Protein AF-A0A4Q3FVB4-F1 (afdb_monomer_lite)

Secondary structure (DSSP, 8-state):
-----GGGSS-----B-----TTHHHHHHHHHHHTT--S-B---SS-GGG-HHHHHTT--SSS--EEE-TTS-EEEEGGGGT--SHHHHHHHHHHH-

Foldseek 3Di:
DDPDPPVPAQWDFDEDEDADAPVVVVVVVVVCVVVVPPTDYDYPNDGLVPDPVCVVVVPPDPDWDWTAGPVRDTPDTCVVVVNPDCVVVVVVRVVRD

Sequence (97 aa):
MSNINIADTNILHCILIQKTNADDVAKWKKHIAEYKLNWINVSERLKFDRSRIAKQFDVSSIPLYMVVDKKGMITYNADEANDHDYVQLEAFIKKVL

Structure (mmCIF, N/CA/C/O backbone):
data_AF-A0A4Q3FVB4-F1
#
_entry.id   AF-A0A4Q3FVB4-F1
#
loop_
_atom_site.group_PDB
_atom_site.id
_atom_site.type_symbol
_atom_site.label_atom_id
_atom_site.label_alt_id
_atom_site.label_comp_id
_atom_site.label_asym_id
_atom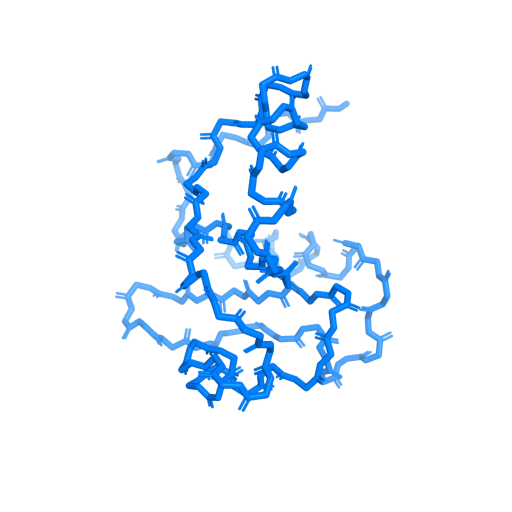_site.label_entity_id
_atom_site.label_seq_id
_atom_site.pdbx_PDB_ins_code
_atom_site.Cartn_x
_atom_site.Cartn_y
_atom_site.Cartn_z
_atom_site.occupancy
_atom_site.B_iso_or_equiv
_atom_site.auth_seq_id
_atom_site.auth_comp_id
_atom_site.auth_asym_id
_atom_site.auth_atom_id
_atom_site.pdbx_PDB_model_num
ATOM 1 N N . MET A 1 1 ? 1.721 16.062 15.385 1.00 32.62 1 MET A N 1
ATOM 2 C CA . MET A 1 1 ? 2.094 14.946 14.493 1.00 32.62 1 MET A CA 1
ATOM 3 C C . MET A 1 1 ? 2.360 13.742 15.377 1.00 32.62 1 MET A C 1
ATOM 5 O O . MET A 1 1 ? 3.405 13.677 16.010 1.00 32.62 1 MET A O 1
ATOM 9 N N . SER A 1 2 ? 1.360 12.889 15.563 1.00 32.22 2 SER A N 1
ATOM 10 C CA . SER A 1 2 ? 1.448 11.695 16.407 1.00 32.22 2 SER A CA 1
ATOM 11 C C . SER A 1 2 ? 2.173 10.595 15.634 1.00 32.22 2 SER A C 1
ATOM 13 O O . SER A 1 2 ? 1.689 10.142 14.602 1.00 32.22 2 SER A O 1
ATOM 15 N N . ASN A 1 3 ? 3.340 10.180 16.128 1.00 31.53 3 ASN A N 1
ATOM 16 C CA . ASN A 1 3 ? 4.062 9.017 15.621 1.00 31.53 3 ASN A CA 1
ATOM 17 C C . ASN A 1 3 ? 3.286 7.756 16.013 1.00 31.53 3 ASN A C 1
ATOM 19 O O . ASN A 1 3 ? 3.366 7.311 17.157 1.00 31.53 3 ASN A O 1
ATOM 23 N N . ILE A 1 4 ? 2.514 7.196 15.083 1.00 37.38 4 ILE A N 1
ATOM 24 C CA . ILE A 1 4 ? 1.916 5.872 15.261 1.00 37.38 4 ILE A CA 1
ATOM 25 C C . ILE A 1 4 ? 3.054 4.851 15.156 1.00 37.38 4 ILE A C 1
ATOM 27 O O . ILE A 1 4 ? 3.651 4.678 14.093 1.00 37.38 4 ILE A O 1
ATOM 31 N N . ASN A 1 5 ? 3.386 4.207 16.276 1.00 38.34 5 ASN A N 1
ATOM 32 C CA . ASN A 1 5 ? 4.329 3.097 16.307 1.00 38.34 5 ASN A CA 1
ATOM 33 C C . ASN A 1 5 ? 3.641 1.840 15.753 1.00 38.34 5 ASN A C 1
ATOM 35 O O . ASN A 1 5 ? 2.884 1.165 16.447 1.00 38.34 5 ASN A O 1
ATOM 39 N N . ILE A 1 6 ? 3.891 1.543 14.478 1.00 44.09 6 ILE A N 1
ATOM 40 C CA . ILE A 1 6 ? 3.282 0.418 13.746 1.00 44.09 6 ILE A CA 1
ATOM 41 C C . ILE A 1 6 ? 3.697 -0.942 14.349 1.00 44.09 6 ILE A C 1
ATOM 43 O O . ILE A 1 6 ? 3.007 -1.937 14.155 1.00 44.09 6 ILE A O 1
ATOM 47 N N . ALA A 1 7 ? 4.777 -0.996 15.140 1.00 40.72 7 ALA A N 1
ATOM 48 C CA . ALA A 1 7 ? 5.236 -2.226 15.789 1.00 40.72 7 ALA A CA 1
ATOM 49 C C . ALA A 1 7 ? 4.290 -2.751 16.892 1.00 40.72 7 ALA A C 1
ATOM 51 O O . ALA A 1 7 ? 4.329 -3.942 17.191 1.00 40.72 7 ALA A O 1
ATOM 52 N N . ASP A 1 8 ? 3.424 -1.899 17.455 1.00 40.28 8 ASP A N 1
ATOM 53 C CA . ASP A 1 8 ? 2.550 -2.247 18.588 1.00 40.28 8 ASP A CA 1
ATOM 54 C C . ASP A 1 8 ? 1.082 -2.486 18.188 1.00 40.28 8 ASP A C 1
ATOM 56 O O . ASP A 1 8 ? 0.225 -2.716 19.041 1.00 40.28 8 ASP A O 1
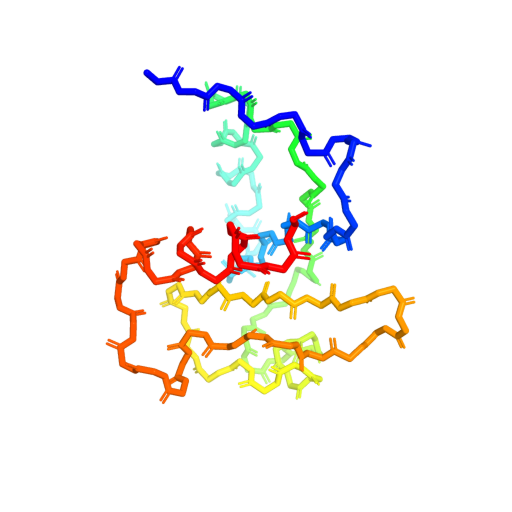ATOM 60 N N . THR A 1 9 ? 0.753 -2.432 16.894 1.00 42.03 9 THR A N 1
ATOM 61 C CA . THR A 1 9 ? -0.640 -2.452 16.425 1.00 42.03 9 THR A CA 1
ATOM 62 C C . THR A 1 9 ? -0.974 -3.728 15.657 1.00 42.03 9 THR A C 1
ATOM 64 O O . THR A 1 9 ? -0.166 -4.285 14.921 1.00 42.03 9 THR A O 1
ATOM 67 N N . ASN A 1 10 ? -2.200 -4.225 15.847 1.00 49.16 10 ASN A N 1
ATOM 68 C CA . ASN A 1 10 ? -2.737 -5.465 15.269 1.00 49.16 10 ASN A CA 1
ATOM 69 C C . ASN A 1 10 ? -2.913 -5.428 13.730 1.00 49.16 10 ASN A C 1
ATOM 71 O O . ASN A 1 10 ? -3.671 -6.231 13.189 1.00 49.16 10 ASN A O 1
ATOM 75 N N . ILE A 1 11 ? -2.238 -4.512 13.033 1.00 45.47 11 ILE A N 1
ATOM 76 C CA . ILE A 1 11 ? -2.423 -4.200 11.618 1.00 45.47 11 ILE A CA 1
ATOM 77 C C . ILE A 1 11 ? -1.146 -4.565 10.867 1.00 45.47 11 ILE A C 1
ATOM 79 O O . ILE A 1 11 ? -0.064 -4.040 11.125 1.00 45.47 11 ILE A O 1
ATOM 83 N N . LEU A 1 12 ? -1.279 -5.519 9.951 1.00 45.34 12 LEU A N 1
ATOM 84 C CA . LEU A 1 12 ? -0.166 -6.099 9.221 1.00 45.34 12 LEU A CA 1
ATOM 85 C C . LEU A 1 12 ? 0.222 -5.191 8.038 1.00 45.34 12 LEU A C 1
ATOM 87 O O . LEU A 1 12 ? -0.574 -4.981 7.134 1.00 45.34 12 LEU A O 1
ATOM 91 N N . HIS A 1 13 ? 1.462 -4.696 8.072 1.00 49.00 13 HIS A N 1
ATOM 92 C CA . HIS A 1 13 ? 2.302 -4.208 6.967 1.00 49.00 13 HIS A CA 1
ATOM 93 C C . HIS A 1 13 ? 1.634 -3.383 5.844 1.00 49.00 13 HIS A C 1
ATOM 95 O O . HIS A 1 13 ? 1.045 -3.927 4.914 1.00 49.00 13 HIS A O 1
ATOM 101 N N . CYS A 1 14 ? 1.886 -2.068 5.825 1.00 47.84 14 CYS A N 1
ATOM 102 C CA . CYS A 1 14 ? 1.699 -1.248 4.624 1.00 47.84 14 CYS A CA 1
ATOM 103 C C . CYS A 1 14 ? 2.668 -1.710 3.526 1.00 47.84 14 CYS A C 1
ATOM 105 O O . CYS A 1 14 ? 3.873 -1.467 3.613 1.00 47.84 14 CYS A O 1
ATOM 107 N N . ILE A 1 15 ? 2.144 -2.373 2.497 1.00 54.84 15 ILE A N 1
ATOM 108 C CA . ILE A 1 15 ? 2.912 -2.808 1.332 1.00 54.84 15 ILE A CA 1
ATOM 109 C C . ILE A 1 15 ? 2.697 -1.797 0.204 1.00 54.84 15 ILE A C 1
ATOM 111 O O . ILE A 1 15 ? 1.607 -1.690 -0.349 1.00 54.84 15 ILE A O 1
ATOM 115 N N . LEU A 1 16 ? 3.753 -1.076 -0.176 1.00 54.34 16 LEU A N 1
ATOM 116 C CA . LEU A 1 16 ? 3.741 -0.254 -1.387 1.00 54.34 16 LEU A CA 1
ATOM 117 C C . LEU A 1 16 ? 3.994 -1.145 -2.605 1.00 54.34 16 LEU A C 1
ATOM 119 O O . LEU A 1 16 ? 5.113 -1.611 -2.814 1.00 54.34 16 LEU A O 1
ATOM 123 N N . ILE A 1 17 ? 2.959 -1.366 -3.415 1.00 57.34 17 ILE A N 1
ATOM 124 C CA . ILE A 1 17 ? 3.057 -2.090 -4.687 1.00 57.34 17 ILE A CA 1
ATOM 125 C C . ILE A 1 17 ? 3.118 -1.050 -5.803 1.00 57.34 17 ILE A C 1
ATOM 127 O O . ILE A 1 17 ? 2.109 -0.437 -6.147 1.00 57.34 17 ILE A O 1
ATOM 131 N N . GLN A 1 18 ? 4.301 -0.830 -6.379 1.00 57.44 18 GLN A N 1
ATOM 132 C CA . GLN A 1 18 ? 4.434 0.083 -7.513 1.00 57.44 18 GLN A CA 1
ATOM 133 C C . GLN A 1 18 ? 4.481 -0.663 -8.850 1.00 57.44 18 GLN A C 1
ATOM 135 O O . GLN A 1 18 ? 5.180 -1.668 -9.009 1.00 57.44 18 GLN A O 1
ATOM 140 N N . LYS A 1 19 ? 3.794 -0.078 -9.837 1.00 56.75 19 LYS A N 1
ATOM 141 C CA . LYS A 1 19 ? 4.013 -0.273 -11.273 1.00 56.75 19 LYS A CA 1
ATOM 142 C C . LYS A 1 19 ? 5.491 -0.043 -11.590 1.00 56.75 19 LYS A C 1
ATOM 144 O O . LYS A 1 19 ? 5.951 1.092 -11.523 1.00 56.75 19 LYS A O 1
ATOM 149 N N . THR A 1 20 ? 6.226 -1.091 -11.949 1.00 53.19 20 THR A N 1
ATOM 150 C CA . THR A 1 20 ? 7.615 -0.935 -12.392 1.00 53.19 20 THR A CA 1
ATOM 151 C C . THR A 1 20 ? 7.848 -1.628 -13.728 1.00 53.19 20 THR A C 1
ATOM 153 O O . THR A 1 20 ? 7.642 -2.832 -13.883 1.00 53.19 20 THR A O 1
ATOM 156 N N . ASN A 1 21 ? 8.320 -0.859 -14.709 1.00 55.38 21 ASN A N 1
ATOM 157 C CA . ASN A 1 21 ? 9.221 -1.406 -15.717 1.00 55.38 21 ASN A CA 1
ATOM 158 C C . ASN A 1 21 ? 10.642 -1.439 -15.108 1.00 55.38 21 ASN A C 1
ATOM 160 O O . ASN A 1 21 ? 10.878 -0.848 -14.054 1.00 55.38 21 ASN A O 1
ATOM 164 N N . ALA A 1 22 ? 11.602 -2.130 -15.729 1.00 55.38 22 ALA A N 1
ATOM 165 C CA . ALA A 1 22 ? 12.943 -2.318 -15.151 1.00 55.38 22 ALA A CA 1
ATOM 166 C C . ALA A 1 22 ? 13.639 -0.998 -14.730 1.00 55.38 22 ALA A C 1
ATOM 168 O O . ALA A 1 22 ? 14.293 -0.963 -13.687 1.00 55.38 22 ALA A O 1
ATOM 169 N N . ASP A 1 23 ? 13.416 0.093 -15.471 1.00 57.31 23 ASP A N 1
ATOM 170 C CA . ASP A 1 23 ? 13.976 1.426 -15.193 1.00 57.31 23 ASP A CA 1
ATOM 171 C C . ASP A 1 23 ? 13.362 2.127 -13.965 1.00 57.31 23 ASP A C 1
ATOM 173 O O . ASP A 1 23 ? 13.962 3.040 -13.390 1.00 57.31 23 ASP A O 1
ATOM 177 N N . ASP A 1 24 ? 12.184 1.694 -13.515 1.00 73.06 24 ASP A N 1
ATOM 178 C CA . ASP A 1 24 ? 11.461 2.329 -12.410 1.00 73.06 24 ASP A CA 1
ATOM 179 C C . ASP A 1 24 ? 11.928 1.818 -11.040 1.00 73.06 24 ASP A C 1
ATOM 181 O O . ASP A 1 24 ? 11.822 2.524 -10.037 1.00 73.06 24 ASP A O 1
ATOM 185 N N . VAL A 1 25 ? 12.543 0.629 -10.985 1.00 75.56 25 VAL A N 1
ATOM 186 C CA . VAL A 1 25 ? 13.020 0.027 -9.727 1.00 75.56 25 VAL A CA 1
ATOM 187 C C . VAL A 1 25 ? 14.120 0.871 -9.077 1.00 75.56 25 VAL A C 1
ATOM 189 O O . VAL A 1 25 ? 14.133 1.034 -7.857 1.00 75.56 25 VAL A O 1
ATOM 192 N N . ALA A 1 26 ? 15.048 1.423 -9.865 1.00 81.75 26 ALA A N 1
ATOM 193 C CA . ALA A 1 26 ? 16.127 2.262 -9.340 1.00 81.75 26 ALA A CA 1
ATOM 194 C C . ALA A 1 26 ? 15.595 3.592 -8.779 1.00 81.75 26 ALA A C 1
ATOM 196 O O . ALA A 1 26 ? 16.006 4.014 -7.696 1.00 81.75 26 ALA A O 1
ATOM 197 N N . LYS A 1 27 ? 14.638 4.217 -9.478 1.00 82.00 27 LYS A N 1
ATOM 198 C CA . LYS A 1 27 ? 13.967 5.446 -9.025 1.00 82.00 27 LYS A CA 1
ATOM 199 C C . LYS A 1 27 ? 13.187 5.208 -7.735 1.00 82.00 27 LYS A C 1
ATOM 201 O O . LYS A 1 27 ? 13.301 5.997 -6.804 1.00 82.00 27 LYS A O 1
ATOM 206 N N . TRP A 1 28 ? 12.465 4.094 -7.654 1.00 79.06 28 TRP A N 1
ATOM 207 C CA . TRP A 1 28 ? 11.714 3.714 -6.462 1.00 79.06 28 TRP A CA 1
ATOM 208 C C . TRP A 1 28 ? 12.620 3.464 -5.255 1.00 79.06 28 TRP A C 1
ATOM 210 O O . TRP A 1 28 ? 12.384 4.011 -4.182 1.00 79.06 28 TRP A O 1
ATOM 220 N N . LYS A 1 29 ? 13.725 2.727 -5.437 1.00 83.62 29 LYS A N 1
ATOM 221 C CA . LYS A 1 29 ? 14.730 2.539 -4.377 1.00 83.62 29 LYS A CA 1
ATOM 222 C C . LYS A 1 29 ? 15.329 3.861 -3.906 1.00 83.62 29 LYS A C 1
ATOM 224 O O . LYS A 1 29 ? 15.494 4.053 -2.704 1.00 83.62 29 LYS A O 1
ATOM 229 N N . L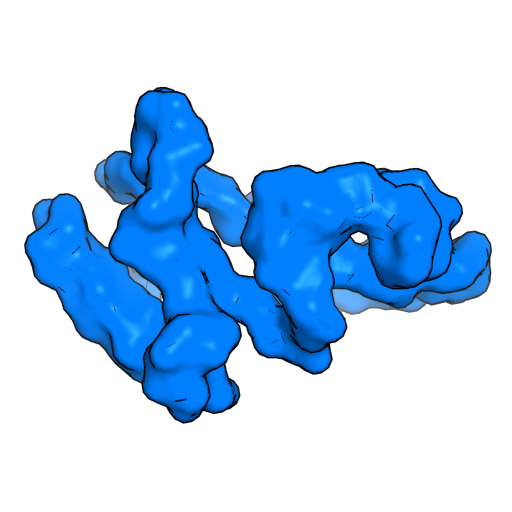YS A 1 30 ? 15.636 4.772 -4.837 1.00 88.12 30 LYS A N 1
ATOM 230 C CA . LYS A 1 30 ? 16.106 6.120 -4.498 1.00 88.12 30 LYS A CA 1
ATOM 231 C C . LYS A 1 30 ? 15.061 6.865 -3.664 1.00 88.12 30 LYS A C 1
ATOM 233 O O . LYS A 1 30 ? 15.422 7.428 -2.641 1.00 88.12 30 LYS A O 1
ATOM 238 N N . HIS A 1 31 ? 13.789 6.804 -4.053 1.00 84.38 31 HIS A N 1
ATOM 239 C CA . HIS A 1 31 ? 12.689 7.438 -3.329 1.00 84.38 31 HIS A CA 1
ATOM 240 C C . HIS A 1 31 ? 12.529 6.871 -1.907 1.00 84.38 31 HIS A C 1
ATOM 242 O O . HIS A 1 31 ? 12.471 7.628 -0.946 1.00 84.38 31 HIS A O 1
ATOM 248 N N . ILE A 1 32 ? 12.560 5.545 -1.741 1.00 84.06 32 ILE A N 1
ATOM 249 C CA . ILE A 1 32 ? 12.535 4.903 -0.414 1.00 84.06 32 ILE A CA 1
ATOM 250 C C . ILE A 1 32 ? 13.673 5.427 0.473 1.00 84.06 32 ILE A C 1
ATOM 252 O O . ILE A 1 32 ? 13.442 5.760 1.635 1.00 84.06 32 ILE A O 1
ATOM 256 N 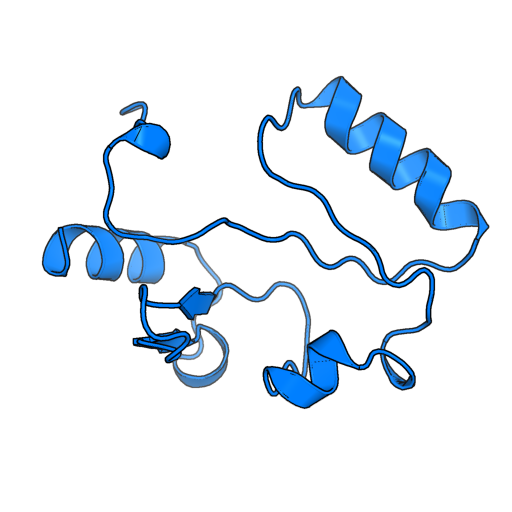N . ALA A 1 33 ? 14.889 5.513 -0.074 1.00 87.38 33 ALA A N 1
ATOM 257 C CA . ALA A 1 33 ? 16.060 5.984 0.660 1.00 87.38 33 ALA A CA 1
ATOM 258 C C . ALA A 1 33 ? 15.975 7.480 1.008 1.00 87.38 33 ALA A C 1
ATOM 260 O O . ALA A 1 33 ? 16.284 7.865 2.134 1.00 87.38 33 ALA A O 1
ATOM 261 N N . GLU A 1 34 ? 15.533 8.310 0.061 1.00 91.69 34 GLU A N 1
ATOM 262 C CA . GLU A 1 34 ? 15.387 9.761 0.213 1.00 91.69 34 GLU A CA 1
ATOM 263 C C . GLU A 1 34 ? 14.389 10.120 1.319 1.00 91.69 34 GLU A C 1
ATOM 265 O O . GLU A 1 34 ? 14.692 10.939 2.186 1.00 91.69 34 GLU A O 1
ATOM 270 N N . TYR A 1 35 ? 13.243 9.438 1.346 1.00 85.75 35 TYR A N 1
ATOM 271 C CA . TYR A 1 35 ? 12.183 9.677 2.328 1.00 85.75 35 TYR A CA 1
ATOM 272 C C . TYR A 1 35 ? 12.296 8.804 3.585 1.00 85.75 35 TYR A C 1
ATOM 274 O O . TYR A 1 35 ? 11.440 8.883 4.463 1.00 85.75 35 TYR A O 1
ATOM 282 N N . LYS A 1 36 ? 13.356 7.989 3.697 1.00 84.44 36 LYS A N 1
ATOM 283 C CA . LYS A 1 36 ? 13.608 7.079 4.829 1.00 84.44 36 LYS A CA 1
ATOM 284 C C . LYS A 1 36 ? 12.390 6.213 5.175 1.00 84.44 36 LYS A C 1
ATOM 286 O O . LYS A 1 36 ? 12.076 6.010 6.348 1.00 84.44 36 LYS A O 1
ATOM 291 N N . LEU A 1 37 ? 11.703 5.705 4.151 1.00 80.00 37 LEU A N 1
ATOM 292 C CA . LEU A 1 37 ? 10.525 4.862 4.340 1.00 80.00 37 LEU A CA 1
ATOM 293 C C . LEU A 1 37 ? 10.965 3.539 4.976 1.00 80.00 37 LEU A C 1
ATOM 295 O O . LEU A 1 37 ? 11.633 2.725 4.342 1.00 80.00 37 LEU A O 1
ATOM 299 N N . ASN A 1 38 ? 10.602 3.332 6.239 1.00 77.06 38 ASN A N 1
ATOM 300 C CA . ASN A 1 38 ? 11.001 2.173 7.044 1.00 77.06 38 ASN A CA 1
ATOM 301 C C . ASN A 1 38 ? 10.033 0.982 6.925 1.00 77.06 38 ASN A C 1
ATOM 303 O O . ASN A 1 38 ? 10.147 0.010 7.670 1.00 77.06 38 ASN A O 1
ATOM 307 N N . TRP A 1 39 ? 9.075 1.056 6.003 1.00 79.38 39 TRP A N 1
ATOM 308 C CA . TRP A 1 39 ? 8.110 -0.006 5.743 1.00 79.38 39 TRP A CA 1
ATOM 309 C C . TRP A 1 39 ? 8.712 -1.129 4.896 1.00 79.38 39 TRP A C 1
ATOM 311 O O . TRP A 1 39 ? 9.726 -0.961 4.209 1.00 79.38 39 TRP A O 1
ATOM 321 N N . ILE A 1 40 ? 8.048 -2.285 4.904 1.00 78.94 40 ILE A N 1
ATOM 322 C CA . ILE A 1 40 ? 8.399 -3.38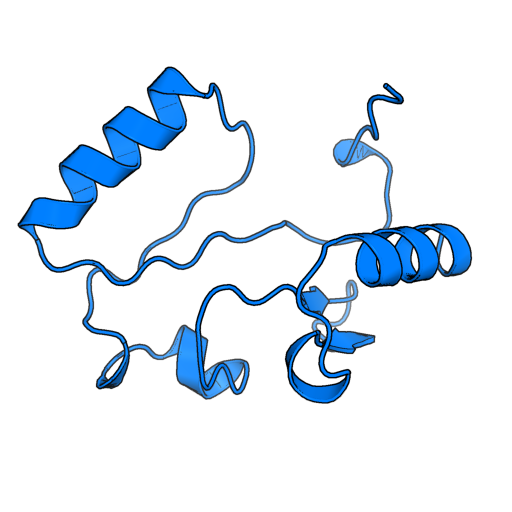7 4.010 1.00 78.94 40 ILE A CA 1
ATOM 323 C C . ILE A 1 40 ? 7.971 -3.010 2.590 1.00 78.94 40 ILE A C 1
ATOM 325 O O . ILE A 1 40 ? 6.789 -2.892 2.279 1.00 78.94 40 ILE A O 1
ATOM 329 N N . ASN A 1 41 ? 8.957 -2.836 1.717 1.00 76.50 41 ASN A N 1
ATOM 330 C CA . ASN A 1 41 ? 8.761 -2.469 0.322 1.00 76.50 41 ASN A CA 1
ATOM 331 C C . ASN A 1 41 ? 8.967 -3.703 -0.566 1.00 76.50 41 ASN A C 1
ATOM 333 O O . ASN A 1 41 ? 10.061 -4.271 -0.590 1.00 76.50 41 ASN A O 1
ATOM 337 N N . VAL A 1 42 ? 7.940 -4.112 -1.320 1.00 77.19 42 VAL A N 1
ATOM 338 C CA . VAL A 1 42 ? 8.002 -5.287 -2.212 1.00 77.19 42 VAL A CA 1
ATOM 339 C C . VAL A 1 42 ? 7.638 -4.914 -3.647 1.00 77.19 42 VAL A C 1
ATOM 341 O O . VAL A 1 42 ? 6.881 -3.983 -3.894 1.00 77.19 42 VAL A O 1
ATOM 344 N N . SER A 1 43 ? 8.178 -5.644 -4.621 1.00 76.75 43 SER A N 1
ATOM 345 C CA . SER A 1 43 ? 7.826 -5.457 -6.029 1.00 76.75 43 SER A CA 1
ATOM 346 C C . SER A 1 43 ? 7.916 -6.778 -6.781 1.00 76.75 43 SER A C 1
ATOM 348 O O . SER A 1 43 ? 8.911 -7.493 -6.662 1.00 76.75 43 SER A O 1
ATOM 350 N N . GLU A 1 44 ? 6.906 -7.071 -7.603 1.00 76.19 44 GLU A N 1
ATOM 351 C CA . GLU A 1 44 ? 6.909 -8.227 -8.508 1.00 76.19 44 GLU A CA 1
ATOM 352 C C . GLU A 1 44 ? 7.806 -8.017 -9.737 1.00 76.19 44 GLU A C 1
ATOM 354 O O . GLU A 1 44 ? 8.071 -8.971 -10.462 1.00 76.19 44 GLU A O 1
ATOM 359 N N . ARG A 1 45 ? 8.290 -6.787 -9.983 1.00 74.88 45 ARG A N 1
ATOM 360 C CA . ARG A 1 45 ? 9.025 -6.403 -11.208 1.00 74.88 45 ARG A CA 1
ATOM 361 C C . ARG A 1 45 ? 8.261 -6.737 -12.497 1.00 74.88 45 ARG A C 1
ATOM 363 O O . ARG A 1 45 ? 8.853 -7.059 -13.528 1.00 74.88 45 ARG A O 1
ATOM 370 N N . LEU A 1 46 ? 6.936 -6.673 -12.423 1.00 76.06 46 LEU A N 1
ATOM 371 C CA . LEU A 1 46 ? 6.013 -6.907 -13.524 1.00 76.06 46 LEU A CA 1
ATOM 372 C C . LEU A 1 46 ? 5.160 -5.658 -13.754 1.00 76.06 46 LEU A C 1
ATOM 374 O O . LEU A 1 46 ? 4.926 -4.854 -12.852 1.00 76.06 46 LEU A O 1
ATOM 378 N N . LYS A 1 47 ? 4.648 -5.533 -14.981 1.00 76.62 47 LYS A N 1
ATOM 379 C CA . LYS A 1 47 ? 3.592 -4.565 -15.292 1.00 76.62 47 LYS A CA 1
ATOM 380 C C . LYS A 1 47 ? 2.304 -4.954 -14.557 1.00 76.62 47 LYS A C 1
ATOM 382 O O . LYS A 1 47 ? 2.076 -6.133 -14.295 1.00 76.62 47 LYS A O 1
ATOM 387 N N . PHE A 1 48 ? 1.477 -3.960 -14.245 1.00 75.75 48 PHE A N 1
ATOM 388 C CA . PHE A 1 48 ? 0.264 -4.111 -13.433 1.00 75.75 48 PHE A CA 1
ATOM 389 C C . PHE A 1 48 ? -0.724 -5.156 -13.982 1.00 75.75 48 PHE A C 1
ATOM 391 O O . PHE A 1 48 ? -1.202 -6.004 -13.242 1.00 75.75 48 PHE A O 1
ATOM 398 N N . ASP A 1 49 ? -0.929 -5.184 -15.298 1.00 80.81 49 ASP A N 1
ATOM 399 C CA . ASP A 1 49 ? -1.738 -6.18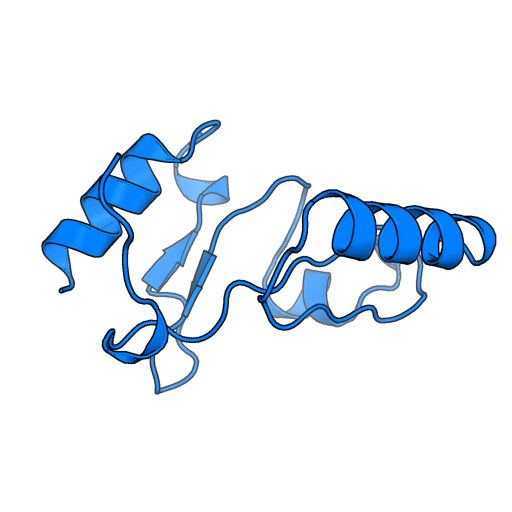5 -16.014 1.00 80.81 49 ASP A CA 1
ATOM 400 C C . ASP A 1 49 ? -1.272 -7.643 -15.792 1.00 80.81 49 ASP A C 1
ATOM 402 O O . ASP A 1 49 ? -2.049 -8.603 -15.894 1.00 80.81 49 ASP A O 1
ATOM 406 N N . ARG A 1 50 ? 0.008 -7.820 -15.449 1.00 83.44 50 ARG A N 1
ATOM 407 C CA . ARG A 1 50 ? 0.651 -9.106 -15.154 1.00 83.44 50 ARG A CA 1
ATOM 408 C C . ARG A 1 50 ? 0.914 -9.337 -13.664 1.00 83.44 50 ARG A C 1
ATOM 410 O O . ARG A 1 50 ? 1.425 -10.399 -13.320 1.00 83.44 50 ARG A O 1
ATOM 417 N N . SER A 1 51 ? 0.567 -8.390 -12.796 1.00 79.75 51 SER A N 1
ATOM 418 C CA . SER A 1 51 ? 0.737 -8.512 -11.348 1.00 79.75 51 SER A CA 1
ATOM 419 C C . SER A 1 51 ? -0.181 -9.605 -10.797 1.00 79.75 51 SER A C 1
ATOM 421 O O . SER A 1 51 ? -1.382 -9.618 -11.077 1.00 79.75 51 SER A O 1
ATOM 423 N N . ARG A 1 52 ? 0.376 -10.548 -10.025 1.00 83.00 52 ARG A N 1
ATOM 424 C CA . ARG A 1 52 ? -0.437 -11.533 -9.297 1.00 83.00 52 ARG A CA 1
ATOM 425 C C . ARG A 1 52 ? -1.000 -10.914 -8.032 1.00 83.00 52 ARG A C 1
ATOM 427 O O . ARG A 1 52 ? -2.130 -11.225 -7.681 1.00 83.00 52 ARG A O 1
ATOM 434 N N . ILE A 1 53 ? -0.237 -10.029 -7.389 1.00 79.06 53 ILE A N 1
ATOM 435 C CA . ILE A 1 53 ? -0.670 -9.345 -6.170 1.00 79.06 53 ILE A CA 1
ATOM 436 C C . ILE A 1 53 ? -1.887 -8.463 -6.467 1.00 79.06 53 ILE A C 1
ATOM 438 O O . ILE A 1 53 ? -2.894 -8.598 -5.783 1.00 79.06 53 ILE A O 1
ATOM 442 N N . ALA A 1 54 ? -1.853 -7.642 -7.523 1.00 79.06 54 ALA A N 1
ATOM 443 C CA . ALA A 1 54 ? -2.996 -6.803 -7.889 1.00 79.06 54 ALA A CA 1
ATOM 444 C C . ALA A 1 54 ? -4.265 -7.637 -8.116 1.00 79.06 54 ALA A C 1
ATOM 446 O O . ALA A 1 54 ? -5.315 -7.307 -7.587 1.00 79.06 54 ALA A O 1
ATOM 447 N N . LYS A 1 55 ? -4.156 -8.775 -8.814 1.00 82.94 55 LYS A N 1
ATOM 448 C CA . LYS A 1 55 ? -5.293 -9.685 -9.047 1.00 82.94 55 LYS A CA 1
ATOM 449 C C . LYS A 1 55 ? -5.785 -10.365 -7.773 1.00 82.94 55 LYS A C 1
ATOM 451 O O . LYS A 1 55 ? -6.981 -10.543 -7.602 1.00 82.94 55 LYS A O 1
ATOM 456 N N . GLN A 1 56 ? -4.869 -10.785 -6.903 1.00 82.50 56 GLN A N 1
ATOM 457 C CA . GLN A 1 56 ? -5.211 -11.491 -5.669 1.00 82.50 56 GLN A CA 1
ATOM 458 C C . GLN A 1 56 ? -5.951 -10.591 -4.674 1.00 82.50 56 GLN A C 1
ATOM 460 O O . GLN A 1 56 ? -6.804 -11.082 -3.942 1.00 82.50 56 GLN A O 1
ATOM 465 N N . PHE A 1 57 ? -5.616 -9.303 -4.647 1.00 79.00 57 PHE A N 1
ATOM 466 C CA . PHE A 1 57 ? -6.223 -8.316 -3.754 1.00 79.00 57 PHE A CA 1
ATOM 467 C C . PHE A 1 57 ? -7.253 -7.416 -4.455 1.00 79.00 57 PHE A C 1
ATOM 469 O O . PHE A 1 57 ? -7.624 -6.392 -3.898 1.00 79.00 57 PHE A O 1
ATOM 476 N N . ASP A 1 58 ? -7.683 -7.780 -5.667 1.00 80.12 58 ASP A N 1
ATOM 477 C CA . ASP A 1 58 ? -8.640 -7.026 -6.493 1.00 80.12 58 ASP A CA 1
ATOM 478 C C . ASP A 1 58 ? -8.317 -5.524 -6.632 1.00 80.12 58 ASP A C 1
ATOM 480 O O . ASP A 1 58 ? -9.171 -4.646 -6.578 1.00 80.12 58 ASP A O 1
ATOM 484 N N . VAL A 1 59 ? -7.033 -5.212 -6.802 1.00 79.69 59 VAL A N 1
ATOM 485 C CA . VAL A 1 59 ? -6.564 -3.844 -7.016 1.00 79.69 59 VAL A CA 1
ATOM 486 C C . VAL A 1 59 ? -6.834 -3.476 -8.467 1.00 79.69 59 VAL A C 1
ATOM 488 O O . VAL A 1 59 ? -6.170 -3.983 -9.375 1.00 79.69 59 VAL A O 1
ATOM 491 N N . SER A 1 60 ? -7.789 -2.576 -8.687 1.00 79.56 60 SER A N 1
ATOM 492 C CA . SER A 1 60 ? -8.165 -2.098 -10.021 1.00 79.56 60 SER A CA 1
ATOM 493 C C . SER A 1 60 ? -7.342 -0.880 -10.464 1.00 79.56 60 SER A C 1
ATOM 495 O O . SER A 1 60 ? -7.039 -0.706 -11.649 1.00 79.56 60 SER A O 1
ATOM 497 N N . SER A 1 61 ? -6.930 -0.055 -9.498 1.00 77.31 61 SER A N 1
ATOM 498 C CA . SER A 1 61 ? -6.220 1.199 -9.721 1.00 77.31 61 SER A CA 1
ATOM 499 C C . SER A 1 61 ? -5.254 1.526 -8.572 1.00 77.31 61 SER A C 1
ATOM 501 O O . SER A 1 61 ? -5.265 0.893 -7.519 1.00 77.31 61 SER A O 1
ATOM 503 N N . ILE A 1 62 ? -4.350 2.479 -8.807 1.00 76.06 62 ILE A N 1
ATOM 504 C CA . ILE A 1 62 ? -3.418 3.003 -7.796 1.00 76.06 62 ILE A CA 1
ATOM 505 C C . ILE A 1 62 ? -3.484 4.540 -7.781 1.00 76.06 62 ILE A C 1
ATOM 507 O O . ILE A 1 62 ? -3.644 5.126 -8.857 1.00 76.06 62 ILE A O 1
ATOM 511 N N . PRO A 1 63 ? -3.279 5.211 -6.627 1.00 78.31 63 PRO A N 1
ATOM 512 C CA . PRO A 1 63 ? -2.960 4.660 -5.300 1.00 78.31 63 PRO A CA 1
ATOM 513 C C . PRO A 1 63 ? -4.153 3.956 -4.630 1.00 78.31 63 PRO A C 1
ATOM 515 O O . PRO A 1 63 ? -5.291 4.347 -4.847 1.00 78.31 63 PRO A O 1
ATOM 518 N N . LEU A 1 64 ? -3.872 2.942 -3.804 1.00 79.12 64 LEU A N 1
ATOM 519 C CA . LEU A 1 64 ? -4.874 2.215 -3.020 1.00 79.12 64 LEU A CA 1
ATOM 520 C C . LEU A 1 64 ? -4.351 1.923 -1.610 1.00 79.12 64 LEU A C 1
ATOM 522 O O . LEU A 1 64 ? -3.194 1.522 -1.448 1.00 79.12 64 LEU A O 1
ATOM 526 N N . TYR A 1 65 ? -5.223 2.060 -0.611 1.00 81.56 65 TYR A N 1
ATOM 527 C CA . TYR A 1 65 ? -4.974 1.632 0.763 1.00 81.56 65 TYR A CA 1
ATOM 528 C C . TYR A 1 65 ? -5.891 0.464 1.130 1.00 81.56 65 TYR A C 1
ATOM 530 O O . TYR A 1 65 ? -7.096 0.507 0.884 1.00 81.56 65 TYR A O 1
ATOM 538 N N . MET A 1 66 ? -5.323 -0.566 1.755 1.00 82.44 66 MET A N 1
ATOM 539 C CA . MET A 1 66 ? -6.065 -1.714 2.276 1.00 82.44 66 MET A CA 1
ATOM 540 C C . MET A 1 66 ? -5.563 -2.074 3.671 1.00 82.44 66 MET A C 1
ATOM 542 O O . MET A 1 66 ? -4.373 -1.939 3.960 1.00 82.44 66 MET A O 1
ATOM 546 N N . VAL A 1 67 ? -6.464 -2.570 4.517 1.00 84.50 67 VAL A N 1
ATOM 547 C CA . VAL A 1 67 ? -6.120 -3.148 5.821 1.00 84.50 67 VAL A CA 1
ATOM 548 C C . VAL A 1 67 ? -6.418 -4.634 5.781 1.00 84.50 67 VAL A C 1
ATOM 550 O O . VAL A 1 67 ? -7.510 -5.046 5.390 1.00 84.50 67 VAL A O 1
ATOM 553 N N . VAL A 1 68 ? -5.440 -5.432 6.201 1.00 79.06 68 VAL A N 1
ATOM 554 C CA . VAL A 1 68 ? -5.545 -6.888 6.284 1.00 79.06 68 VAL A CA 1
ATOM 555 C C . VAL A 1 68 ? -5.334 -7.312 7.734 1.00 79.06 68 VAL A C 1
ATOM 557 O O . VAL A 1 68 ? -4.400 -6.854 8.398 1.00 79.06 68 VAL A O 1
ATOM 560 N N . ASP A 1 69 ? -6.214 -8.172 8.241 1.00 81.56 69 ASP A N 1
ATOM 561 C CA . ASP A 1 69 ? -6.095 -8.722 9.588 1.00 81.56 69 ASP A CA 1
ATOM 562 C C . ASP A 1 69 ? -5.053 -9.857 9.673 1.00 81.56 69 ASP A C 1
ATOM 564 O O . ASP A 1 69 ? -4.482 -10.320 8.682 1.00 81.56 69 ASP A O 1
ATOM 568 N N . LYS A 1 70 ? -4.808 -10.361 10.887 1.00 79.62 70 LYS A N 1
ATOM 569 C CA . LYS A 1 70 ? -3.856 -11.462 11.135 1.00 79.62 70 LYS A CA 1
ATOM 570 C C . LYS A 1 70 ? -4.253 -12.795 10.488 1.00 79.62 70 LYS A C 1
ATOM 572 O O . LYS A 1 70 ? -3.417 -13.691 10.406 1.00 79.62 70 LYS A O 1
ATOM 577 N N . LYS A 1 71 ? -5.511 -12.952 10.071 1.00 82.38 71 LYS A N 1
ATOM 578 C CA . LYS A 1 71 ? -6.017 -14.138 9.369 1.00 82.38 71 LYS A CA 1
ATOM 579 C C . LYS A 1 71 ? -5.885 -13.998 7.850 1.00 82.38 71 LYS A C 1
ATOM 581 O O . LYS A 1 71 ? -6.211 -14.943 7.138 1.00 82.38 71 LYS A O 1
ATOM 586 N N . GLY A 1 72 ? -5.392 -12.858 7.363 1.00 75.81 72 GLY A N 1
ATOM 587 C CA . GLY A 1 72 ? -5.271 -12.574 5.938 1.00 75.81 72 GLY A CA 1
ATOM 588 C C . GLY A 1 72 ? -6.566 -12.063 5.305 1.00 75.81 72 GLY A C 1
ATOM 589 O O . GLY A 1 72 ? -6.664 -12.060 4.082 1.00 75.81 72 GLY A O 1
ATOM 590 N N . MET A 1 73 ? -7.552 -11.643 6.103 1.00 84.06 73 MET A N 1
ATOM 591 C CA . MET A 1 73 ? -8.810 -11.086 5.604 1.00 84.06 73 MET A CA 1
ATOM 592 C C . MET A 1 73 ? -8.687 -9.576 5.405 1.00 84.06 73 MET A C 1
ATOM 594 O O . MET A 1 73 ? -8.203 -8.874 6.293 1.00 84.06 73 MET A O 1
ATOM 598 N N . ILE A 1 74 ? -9.162 -9.068 4.265 1.00 84.50 74 ILE A N 1
ATOM 599 C CA . ILE A 1 74 ? -9.278 -7.625 4.020 1.00 84.50 74 ILE A CA 1
ATOM 600 C C . ILE A 1 74 ? -10.414 -7.085 4.896 1.00 84.50 74 ILE A C 1
ATOM 602 O O . ILE A 1 74 ? -11.549 -7.546 4.801 1.00 84.50 74 ILE A O 1
ATOM 606 N N . THR A 1 75 ? -10.105 -6.129 5.768 1.00 85.88 75 THR A N 1
ATOM 607 C CA . THR A 1 75 ? -11.070 -5.486 6.676 1.00 85.88 75 THR A CA 1
ATOM 608 C C . THR A 1 75 ? -11.366 -4.037 6.298 1.00 85.88 75 THR A C 1
ATOM 610 O O . THR A 1 75 ? -12.331 -3.462 6.797 1.00 85.88 75 THR A O 1
ATOM 613 N N . TYR A 1 76 ? -10.562 -3.466 5.399 1.00 85.50 76 TYR A N 1
ATOM 614 C CA . TYR A 1 76 ? -10.760 -2.151 4.800 1.00 85.50 76 TYR A CA 1
ATOM 615 C C . TYR A 1 76 ? -10.196 -2.131 3.380 1.00 85.50 76 TYR A C 1
ATOM 617 O O . TYR A 1 76 ? -9.075 -2.603 3.167 1.00 85.50 76 TYR A O 1
ATOM 625 N N . ASN A 1 77 ? -10.933 -1.535 2.445 1.00 85.38 77 ASN A N 1
ATOM 626 C CA . ASN A 1 77 ? -10.499 -1.296 1.073 1.00 85.38 77 ASN A CA 1
ATOM 627 C C . ASN A 1 77 ? -10.957 0.103 0.628 1.00 85.38 77 ASN A C 1
ATOM 629 O O . ASN A 1 77 ? -12.156 0.374 0.589 1.00 85.38 77 ASN A O 1
ATOM 633 N N . ALA A 1 78 ? -10.012 0.994 0.311 1.00 80.56 78 ALA A N 1
ATOM 634 C CA . ALA A 1 78 ? -10.324 2.372 -0.079 1.00 80.56 78 ALA A CA 1
ATOM 635 C C . ALA A 1 78 ? -11.041 2.478 -1.444 1.00 80.56 78 ALA A C 1
ATOM 637 O O . ALA A 1 78 ? -11.773 3.445 -1.663 1.00 80.56 78 ALA A O 1
ATOM 638 N N . ASP A 1 79 ? -10.889 1.480 -2.328 1.00 71.38 79 ASP A N 1
ATOM 639 C CA . ASP A 1 79 ? -11.520 1.466 -3.663 1.00 71.38 79 ASP A CA 1
ATOM 640 C C . ASP A 1 79 ? -13.054 1.403 -3.551 1.00 71.38 79 ASP A C 1
ATOM 642 O O . ASP A 1 79 ? -13.779 2.028 -4.321 1.00 71.38 79 ASP A O 1
ATOM 646 N N . GLU A 1 80 ? -13.571 0.708 -2.533 1.00 64.44 80 GLU A N 1
ATOM 647 C CA . GLU A 1 80 ? -15.015 0.561 -2.303 1.00 64.44 80 GLU A CA 1
ATOM 648 C C . GLU A 1 80 ? -15.663 1.830 -1.724 1.00 64.44 80 GLU A C 1
ATOM 650 O O . GLU A 1 80 ? -16.879 2.006 -1.804 1.00 64.44 80 GLU A O 1
ATOM 655 N N . ALA A 1 81 ? -14.866 2.723 -1.133 1.00 61.09 81 ALA A N 1
ATOM 656 C CA . ALA A 1 81 ? -15.360 3.846 -0.343 1.00 61.09 81 ALA A CA 1
ATOM 657 C C . ALA A 1 81 ? -15.377 5.194 -1.092 1.00 61.09 81 ALA A C 1
ATOM 659 O O . ALA A 1 81 ? -15.787 6.192 -0.497 1.00 61.09 81 ALA A O 1
ATOM 660 N N . ASN A 1 82 ? -14.951 5.256 -2.367 1.00 62.44 82 ASN A N 1
ATOM 661 C CA . ASN A 1 82 ? -14.579 6.520 -3.038 1.00 62.44 82 ASN A CA 1
ATOM 662 C C . ASN A 1 82 ? -13.625 7.359 -2.161 1.00 62.44 82 ASN A C 1
ATOM 664 O O . ASN A 1 82 ? -13.747 8.583 -2.055 1.00 62.44 82 ASN A O 1
ATOM 668 N N . ASP A 1 83 ? -12.706 6.679 -1.474 1.00 64.38 83 ASP A N 1
ATOM 669 C CA . ASP A 1 83 ? -11.810 7.286 -0.502 1.00 64.38 83 ASP A CA 1
ATOM 670 C C . ASP A 1 83 ? -10.493 7.668 -1.178 1.00 64.38 83 ASP A C 1
ATOM 672 O O . ASP A 1 83 ? -9.638 6.832 -1.469 1.00 64.38 83 ASP A O 1
ATOM 676 N N . HIS A 1 84 ? -10.355 8.956 -1.483 1.00 63.78 84 HIS A N 1
ATOM 677 C CA . HIS A 1 84 ? -9.175 9.504 -2.151 1.00 63.78 84 HIS A CA 1
ATOM 678 C C . HIS A 1 84 ? -8.112 10.032 -1.174 1.00 63.78 84 HIS A C 1
ATOM 680 O O . HIS A 1 84 ? -7.103 10.576 -1.626 1.00 63.78 84 HIS A O 1
ATOM 686 N N . ASP A 1 85 ? -8.321 9.902 0.140 1.00 70.81 85 ASP A N 1
ATOM 687 C CA . ASP A 1 85 ? -7.413 10.425 1.164 1.00 70.81 85 ASP A CA 1
ATOM 688 C C . ASP A 1 85 ? -7.234 9.433 2.327 1.00 70.81 85 ASP A C 1
ATOM 690 O O . ASP A 1 85 ? -7.993 8.491 2.497 1.00 70.81 85 ASP A O 1
ATOM 694 N N . TYR A 1 86 ? -6.224 9.620 3.172 1.00 76.44 86 TYR A N 1
ATOM 695 C CA . TYR A 1 86 ? -5.940 8.710 4.289 1.00 76.44 86 TYR A CA 1
ATOM 696 C C . TYR A 1 86 ? -6.841 8.940 5.516 1.00 76.44 86 TYR A C 1
ATOM 698 O O . TYR A 1 86 ? -6.687 8.257 6.530 1.00 76.44 86 TYR A O 1
ATOM 706 N N . VAL A 1 87 ? -7.773 9.897 5.462 1.00 81.94 87 VAL A N 1
ATOM 707 C CA . VAL A 1 87 ? -8.608 10.298 6.607 1.00 81.94 87 VAL A CA 1
ATOM 708 C C . VAL A 1 87 ? -9.535 9.169 7.053 1.00 81.94 87 VAL A C 1
ATOM 710 O O . VAL A 1 87 ? -9.630 8.887 8.251 1.00 81.94 87 VAL A O 1
ATOM 713 N N . GLN A 1 88 ? -10.205 8.501 6.111 1.00 82.25 88 GLN A N 1
ATOM 714 C CA . GLN A 1 88 ? -11.111 7.400 6.449 1.00 82.25 88 GLN A CA 1
ATOM 715 C C . GLN A 1 88 ? -10.336 6.173 6.920 1.00 82.25 88 GLN A C 1
ATOM 717 O O . GLN A 1 88 ? -10.738 5.531 7.891 1.00 82.25 88 GLN A O 1
ATOM 722 N N . LEU A 1 89 ? -9.173 5.912 6.317 1.00 83.50 89 LEU A N 1
ATOM 723 C CA . LEU A 1 89 ? -8.236 4.907 6.806 1.00 83.50 89 LEU A CA 1
ATOM 724 C C . LEU A 1 89 ? -7.835 5.185 8.264 1.00 83.50 89 LEU A C 1
ATOM 726 O O . LEU A 1 89 ? -7.909 4.290 9.101 1.00 83.50 89 LEU A O 1
ATOM 730 N N . GLU A 1 90 ? -7.444 6.416 8.602 1.00 84.06 90 GLU A N 1
ATOM 731 C CA . GLU A 1 90 ? -7.057 6.776 9.971 1.00 84.06 90 GLU A CA 1
ATOM 732 C C . GLU A 1 90 ? -8.222 6.593 10.957 1.00 84.06 90 GLU A C 1
ATOM 734 O O . GLU A 1 90 ? -8.036 6.050 12.050 1.00 84.06 90 GLU A O 1
ATOM 739 N N . ALA A 1 91 ? -9.432 7.007 10.572 1.00 85.56 91 ALA A N 1
ATOM 740 C CA . ALA A 1 91 ? -10.635 6.816 11.378 1.00 85.56 91 ALA A CA 1
ATOM 741 C C . ALA A 1 91 ? -10.957 5.328 11.590 1.00 85.56 91 ALA A C 1
ATOM 743 O O . ALA A 1 91 ? -11.283 4.920 12.707 1.00 85.56 91 ALA A O 1
ATOM 744 N N . PHE A 1 92 ? -10.820 4.509 10.543 1.00 85.69 92 PHE A N 1
ATOM 745 C CA . PHE A 1 92 ? -10.998 3.063 10.620 1.00 85.69 92 PHE A CA 1
ATOM 746 C C . PHE A 1 92 ? -9.982 2.429 11.573 1.00 85.69 92 PHE A C 1
ATOM 748 O O . PHE A 1 92 ? -10.364 1.702 12.489 1.00 85.69 92 PHE A O 1
ATOM 755 N N . ILE A 1 93 ? -8.699 2.763 11.418 1.00 84.50 93 ILE A N 1
ATOM 756 C CA . ILE A 1 93 ? -7.619 2.262 12.275 1.00 84.50 93 ILE A CA 1
ATOM 757 C C . ILE A 1 93 ? -7.894 2.603 13.746 1.00 84.50 93 ILE A C 1
ATOM 759 O O . ILE A 1 93 ? -7.822 1.719 14.593 1.00 84.50 93 ILE A O 1
ATOM 763 N N . LYS A 1 94 ? -8.287 3.847 14.053 1.00 85.25 94 LYS A N 1
ATOM 764 C CA . LYS A 1 94 ? -8.627 4.286 15.422 1.00 85.25 94 LYS A CA 1
ATOM 765 C C . LYS A 1 94 ? -9.827 3.567 16.039 1.00 85.25 94 LYS A C 1
ATOM 767 O O . LYS A 1 94 ? -9.983 3.608 17.250 1.00 85.25 94 LYS A O 1
ATOM 772 N N . LYS A 1 95 ? -10.711 2.987 15.226 1.00 83.25 95 LYS A N 1
ATOM 773 C CA . LYS A 1 95 ? -11.874 2.227 15.701 1.00 83.25 95 LYS A CA 1
ATOM 774 C C . LYS A 1 95 ? -11.527 0.766 15.994 1.00 83.25 95 LYS A C 1
ATOM 776 O O . LYS A 1 95 ? -12.201 0.132 16.802 1.00 83.25 95 LYS A O 1
ATOM 781 N N . VAL A 1 96 ? -10.555 0.217 15.268 1.00 77.38 96 VAL A N 1
ATOM 782 C CA . VAL A 1 96 ? -10.165 -1.200 15.342 1.00 77.38 96 VAL A CA 1
ATOM 783 C C . VAL A 1 96 ? -9.036 -1.434 16.356 1.00 77.38 96 VAL A C 1
ATOM 785 O O . VAL A 1 96 ? -8.878 -2.558 16.837 1.00 77.38 96 VAL A O 1
ATOM 788 N N . LEU A 1 97 ? -8.267 -0.392 16.678 1.00 63.53 97 LEU A N 1
ATOM 789 C CA . LEU A 1 97 ? -7.289 -0.356 17.769 1.00 63.53 97 LEU A CA 1
ATOM 790 C C . LEU A 1 97 ? -7.929 0.108 19.078 1.00 63.53 97 LEU A C 1
ATOM 792 O O . LEU A 1 97 ? -7.546 -0.464 20.121 1.00 63.53 97 LEU A O 1
#

Radius of gyration: 14.34 Å; chains: 1; bounding box: 32×29×35 Å

pLDDT: mean 71.63, std 15.39, range [31.53, 91.69]